Protein AF-M3GXM5-F1 (afdb_monomer_lite)

Radius of gyration: 16.65 Å; chains: 1; bounding box: 44×26×48 Å

pLDDT: mean 84.95, std 13.11, range [42.16, 96.62]

Secondary structure (DSSP, 8-state):
------HHHHHHHH--S-SS-HHHHHHHHHTT---HHHHHHHHTSTT--HHHHHHHHHHHHHHHHHHHHHHHHHSS--HHHHHSS---HHHHHHHHHHHHHS-HHHHHHHHHHHHHHHHHHHH-TTS-HHHHHHHHHHHHHHHHHHT---

Sequence (150 aa):
LNEPINENIVRSLVFSLSSVSFDDFFDKFIALKDIRADFFSCADDGNFNEILFINSLYRAFFRLFKLHAGIKITGKFDIKETLGYAPPPNVANELKRQCLAVNLKAYREIFTALNLAEFELKTNSALDKKTFLLSCVLGLQNLIGKNSKY

Foldseek 3Di:
DDDPDDPVNCCVVVPLFAPDGLVNLVLCLLVLHDNPVVLCRRVVPPSRDLLVSLVVVVVLLVLLLLQLVCCVVVVDRDSCVSVVHDDDPVVSVSSVVSSLQADNVLSVVLNVLSVVLSVCVVPPPPDPNSVSSVVSSVVSSVSSVVRGPD

Organism: NCBI:txid1073353

Structure (mmCIF, N/CA/C/O backbone):
data_AF-M3GXM5-F1
#
_entry.id   AF-M3GXM5-F1
#
loop_
_atom_site.group_PDB
_atom_site.id
_atom_site.type_symbol
_atom_site.label_atom_id
_atom_site.label_alt_id
_atom_site.label_comp_id
_atom_site.label_asym_id
_atom_site.label_entity_id
_atom_site.label_seq_id
_atom_site.pdbx_PDB_ins_code
_atom_site.Cartn_x
_atom_site.Cartn_y
_atom_site.Cartn_z
_atom_site.occupancy
_atom_site.B_iso_or_equiv
_atom_site.auth_seq_id
_atom_site.auth_comp_id
_atom_site.auth_asym_id
_atom_site.auth_atom_id
_atom_site.pdbx_PDB_model_num
ATOM 1 N N . LEU A 1 1 ? -21.824 -0.790 -29.549 1.00 42.16 1 LEU A N 1
ATOM 2 C CA . LEU A 1 1 ? -22.057 -0.350 -28.153 1.00 42.16 1 LEU A CA 1
ATOM 3 C C . LEU A 1 1 ? -23.384 -0.938 -27.671 1.00 42.16 1 LEU A C 1
ATOM 5 O O . LEU A 1 1 ? -24.376 -0.231 -27.695 1.00 42.16 1 LEU A O 1
ATOM 9 N N . ASN A 1 2 ? -23.439 -2.244 -27.376 1.00 53.00 2 ASN A N 1
ATOM 10 C CA . ASN A 1 2 ? -24.637 -2.919 -26.836 1.00 53.00 2 ASN A CA 1
ATOM 11 C C . ASN A 1 2 ? -24.306 -4.330 -26.303 1.00 53.00 2 ASN A C 1
ATOM 13 O O . ASN A 1 2 ? -25.120 -5.243 -26.398 1.00 53.00 2 ASN A O 1
ATOM 17 N N . GLU A 1 3 ? -23.097 -4.536 -25.772 1.00 60.53 3 GLU A N 1
ATOM 18 C CA . GLU A 1 3 ? -22.828 -5.764 -25.020 1.00 60.53 3 GLU A CA 1
ATOM 19 C C . GLU A 1 3 ? -23.244 -5.558 -23.559 1.00 60.53 3 GLU A C 1
ATOM 21 O O . GLU A 1 3 ? -22.904 -4.520 -22.979 1.00 60.53 3 GLU A O 1
ATOM 26 N N . PRO A 1 4 ? -24.000 -6.495 -22.957 1.00 66.12 4 PRO A N 1
ATOM 27 C CA . PRO A 1 4 ? -24.333 -6.424 -21.544 1.00 66.12 4 PRO A CA 1
ATOM 28 C C . PRO A 1 4 ? -23.039 -6.448 -20.731 1.00 66.12 4 PRO A C 1
ATOM 30 O O . PRO A 1 4 ? -22.198 -7.328 -20.912 1.00 66.12 4 PRO A O 1
ATOM 33 N N . ILE A 1 5 ? -22.881 -5.464 -19.843 1.00 60.66 5 ILE A N 1
ATOM 34 C CA . ILE A 1 5 ? -21.724 -5.365 -18.952 1.00 60.66 5 ILE A CA 1
ATOM 35 C C . ILE A 1 5 ? -21.666 -6.653 -18.127 1.00 60.66 5 ILE A C 1
ATOM 37 O O . ILE A 1 5 ? -22.526 -6.892 -17.281 1.00 60.66 5 ILE A O 1
ATOM 41 N N . ASN A 1 6 ? -20.666 -7.489 -18.398 1.00 71.06 6 ASN A N 1
ATOM 42 C CA . ASN A 1 6 ? -20.417 -8.717 -17.658 1.00 71.06 6 ASN A CA 1
ATOM 43 C C . ASN A 1 6 ? -19.170 -8.558 -16.778 1.00 71.06 6 ASN A C 1
ATOM 45 O O . ASN A 1 6 ? -18.354 -7.651 -16.967 1.00 71.06 6 ASN A O 1
ATOM 49 N N . GLU A 1 7 ? -19.020 -9.455 -15.808 1.00 61.44 7 GLU A N 1
ATOM 50 C CA . GLU A 1 7 ? -17.919 -9.415 -14.845 1.00 61.44 7 GLU A CA 1
ATOM 51 C C . GLU A 1 7 ? -16.539 -9.462 -15.525 1.00 61.44 7 GLU A C 1
ATOM 53 O O . GLU A 1 7 ? -15.601 -8.837 -15.044 1.00 61.44 7 GLU A O 1
ATOM 58 N N . ASN A 1 8 ? -16.424 -10.113 -16.687 1.00 58.94 8 ASN A N 1
ATOM 59 C CA . ASN A 1 8 ? -15.181 -10.204 -17.455 1.00 58.94 8 ASN A CA 1
ATOM 60 C C . ASN A 1 8 ? -14.819 -8.883 -18.151 1.00 58.94 8 ASN A C 1
ATOM 62 O O . ASN A 1 8 ? -13.648 -8.521 -18.166 1.00 58.94 8 ASN A O 1
ATOM 66 N N . ILE A 1 9 ? -15.803 -8.138 -18.668 1.00 64.62 9 ILE A N 1
ATOM 67 C CA . ILE A 1 9 ? -15.614 -6.803 -19.262 1.00 64.62 9 ILE A CA 1
ATOM 68 C C . ILE A 1 9 ? -15.210 -5.802 -18.175 1.00 64.62 9 ILE A C 1
ATOM 70 O O . ILE A 1 9 ? -14.295 -5.004 -18.365 1.00 64.62 9 ILE A O 1
ATOM 74 N N . VAL A 1 10 ? -15.853 -5.864 -17.003 1.00 60.09 10 VAL A N 1
ATOM 75 C CA . VAL A 1 10 ? -15.454 -5.044 -15.847 1.00 60.09 10 VAL A CA 1
ATOM 76 C C . VAL A 1 10 ? -14.038 -5.411 -15.414 1.00 60.09 10 VAL A C 1
ATOM 78 O O . VAL A 1 10 ? -13.212 -4.522 -15.233 1.00 60.09 10 VAL A O 1
ATOM 81 N N . ARG A 1 11 ? -13.719 -6.706 -15.310 1.00 53.34 11 ARG A N 1
ATOM 82 C CA . ARG A 1 11 ? -12.368 -7.164 -14.972 1.00 53.34 11 ARG A CA 1
ATOM 83 C C . ARG A 1 11 ? -11.342 -6.664 -15.987 1.00 53.34 11 ARG A C 1
ATOM 85 O O . ARG A 1 11 ? -10.364 -6.069 -15.567 1.00 53.34 11 ARG A O 1
ATOM 92 N N . SER A 1 12 ? -11.575 -6.789 -17.293 1.00 56.72 12 SER A N 1
ATOM 93 C CA . SER A 1 12 ? -10.600 -6.360 -18.308 1.00 56.72 12 SER A CA 1
ATOM 94 C C . SER A 1 12 ? -10.404 -4.842 -18.386 1.00 56.72 12 SER A C 1
ATOM 96 O O . SER A 1 12 ? -9.330 -4.392 -18.765 1.00 56.72 12 SER A O 1
ATOM 98 N N . LEU A 1 13 ? -11.433 -4.047 -18.070 1.00 55.97 13 LEU A N 1
ATOM 99 C CA . LEU A 1 13 ? -11.378 -2.579 -18.146 1.00 55.97 13 LEU A CA 1
ATOM 100 C C . LEU A 1 13 ? -10.932 -1.915 -16.834 1.00 55.97 13 LEU A C 1
ATOM 102 O O . LEU A 1 13 ? -10.476 -0.774 -16.858 1.00 55.97 13 LEU A O 1
ATOM 106 N N . VAL A 1 14 ? -11.083 -2.600 -15.695 1.00 50.41 14 VAL A N 1
ATOM 107 C CA . VAL A 1 14 ? -10.774 -2.066 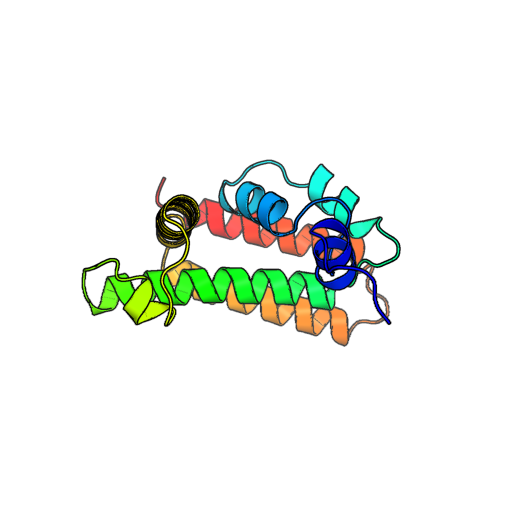-14.355 1.00 50.41 14 VAL A CA 1
ATOM 108 C C . VAL A 1 14 ? -9.484 -2.662 -13.775 1.00 50.41 14 VAL A C 1
ATOM 110 O O . VAL A 1 14 ? -8.844 -2.013 -12.946 1.00 50.41 14 VAL A O 1
ATOM 113 N N . PHE A 1 15 ? -9.041 -3.848 -14.213 1.00 50.91 15 PHE A N 1
ATOM 114 C CA . PHE A 1 15 ? -7.753 -4.405 -13.783 1.00 50.91 15 PHE A CA 1
ATOM 115 C C . PHE A 1 15 ? -6.593 -3.688 -14.476 1.00 50.91 15 PHE A C 1
ATOM 117 O O . PHE A 1 15 ? -6.219 -4.013 -15.597 1.00 50.91 15 PHE A O 1
ATOM 124 N N . SER A 1 16 ? -5.975 -2.735 -13.775 1.00 52.97 16 SER A N 1
ATOM 125 C CA . SER A 1 16 ? -4.742 -2.088 -14.241 1.00 52.97 16 SER A CA 1
ATOM 126 C C . SER A 1 16 ? -3.463 -2.847 -13.854 1.00 52.97 16 SER A C 1
ATOM 128 O O . SER A 1 16 ? -2.373 -2.317 -14.053 1.00 52.97 16 SER A O 1
ATOM 130 N N . LEU A 1 17 ? -3.569 -4.030 -13.233 1.00 51.12 17 LEU A N 1
ATOM 131 C CA . LEU A 1 17 ? -2.436 -4.800 -12.708 1.00 51.12 17 LEU A CA 1
ATOM 132 C C . LEU A 1 17 ? -2.692 -6.311 -12.863 1.00 51.12 17 LEU A C 1
ATOM 134 O O . LEU A 1 17 ? -3.040 -6.979 -11.902 1.00 51.12 17 LEU A O 1
ATOM 138 N N . SER A 1 18 ? -2.481 -6.832 -14.073 1.00 53.06 18 SER A N 1
ATOM 139 C CA . SER A 1 18 ? -2.246 -8.252 -14.404 1.00 53.06 18 SER A CA 1
ATOM 140 C C . SER A 1 18 ? -3.290 -9.327 -14.039 1.00 53.06 18 SER A C 1
ATOM 142 O O . SER A 1 18 ? -4.341 -9.065 -13.460 1.00 53.06 18 SER A O 1
ATOM 144 N N . SER A 1 19 ? -2.982 -10.573 -14.429 1.00 48.31 19 SER A N 1
ATOM 145 C CA . SER A 1 19 ? -3.773 -11.794 -14.181 1.00 48.31 19 SER A CA 1
ATOM 146 C C . SER A 1 19 ? -3.932 -12.177 -12.699 1.00 48.31 19 SER A C 1
ATOM 148 O O . SER A 1 19 ? -4.866 -12.905 -12.357 1.00 48.31 19 SER A O 1
ATOM 150 N N . VAL A 1 20 ? -3.063 -11.670 -11.819 1.00 57.34 20 VAL A N 1
ATOM 151 C CA . VAL A 1 20 ? -3.186 -11.778 -10.358 1.00 57.34 20 VAL A CA 1
ATOM 152 C C . VAL A 1 20 ? -3.828 -10.499 -9.840 1.00 57.34 20 VAL A C 1
ATOM 154 O O . VAL A 1 20 ? -3.360 -9.405 -10.151 1.00 57.34 20 VAL A O 1
ATOM 157 N N . SER A 1 21 ? -4.892 -10.609 -9.039 1.00 74.81 21 SER A N 1
ATOM 158 C CA . SER A 1 21 ? -5.520 -9.409 -8.492 1.00 74.81 21 SER A CA 1
ATOM 159 C C . SER A 1 21 ? -4.572 -8.704 -7.524 1.00 74.81 21 SER A C 1
ATOM 161 O O . SER A 1 21 ? -3.951 -9.326 -6.661 1.00 74.81 21 SER A O 1
ATOM 163 N N . PHE A 1 22 ? -4.448 -7.383 -7.669 1.00 83.00 22 PHE A N 1
ATOM 164 C CA . PHE A 1 22 ? -3.667 -6.567 -6.739 1.00 83.00 22 PHE A CA 1
ATOM 165 C C . PHE A 1 22 ? -4.111 -6.789 -5.284 1.00 83.00 22 PHE A C 1
ATOM 167 O O . PHE A 1 22 ? -3.275 -6.761 -4.384 1.00 83.00 22 PHE A O 1
ATOM 174 N N . ASP A 1 23 ? -5.402 -7.046 -5.061 1.00 84.19 23 ASP A N 1
ATOM 175 C CA . ASP A 1 23 ? -5.943 -7.365 -3.742 1.00 84.19 23 ASP A CA 1
ATOM 176 C C . ASP A 1 23 ? -5.352 -8.679 -3.191 1.00 84.19 23 ASP A C 1
ATOM 178 O O . ASP A 1 23 ? -4.860 -8.683 -2.065 1.00 84.19 23 ASP A O 1
ATOM 182 N N . ASP A 1 24 ? -5.269 -9.754 -3.987 1.00 86.75 24 ASP A N 1
ATOM 183 C CA . ASP A 1 24 ? -4.640 -11.018 -3.558 1.00 86.75 24 ASP A CA 1
ATOM 184 C C . ASP A 1 24 ? -3.148 -10.842 -3.244 1.00 86.75 24 ASP A C 1
ATOM 186 O O . ASP A 1 24 ? -2.628 -11.383 -2.260 1.00 86.75 24 ASP A O 1
ATOM 190 N N . PHE A 1 25 ? -2.447 -10.069 -4.080 1.00 91.00 25 PHE A N 1
ATOM 191 C CA . PHE A 1 25 ? -1.055 -9.704 -3.834 1.00 91.00 25 PHE A CA 1
ATOM 192 C C . PHE A 1 25 ? -0.922 -8.946 -2.507 1.00 91.00 25 PHE A C 1
ATOM 194 O O . PHE A 1 25 ? -0.073 -9.281 -1.677 1.00 91.00 25 PHE A O 1
ATOM 201 N N . PHE A 1 26 ? -1.768 -7.936 -2.290 1.00 91.81 26 PHE A N 1
ATOM 202 C CA . PHE A 1 26 ? -1.723 -7.087 -1.107 1.00 91.81 26 PHE A CA 1
ATOM 203 C C . PHE A 1 26 ? -2.051 -7.867 0.171 1.00 91.81 26 PHE A C 1
ATOM 205 O O . PHE A 1 26 ? -1.376 -7.687 1.186 1.00 91.81 26 PHE A O 1
ATOM 212 N N . ASP A 1 27 ? -3.014 -8.786 0.111 1.00 91.19 27 ASP A N 1
ATOM 213 C CA . ASP A 1 27 ? -3.390 -9.663 1.219 1.00 91.19 27 ASP A CA 1
ATOM 214 C C . ASP A 1 27 ? -2.231 -10.581 1.634 1.00 91.19 27 ASP A C 1
ATOM 216 O O . ASP A 1 27 ? -1.950 -10.743 2.826 1.00 91.19 27 ASP A O 1
ATOM 220 N N . LYS A 1 28 ? -1.498 -11.153 0.670 1.00 93.06 28 LYS A N 1
ATOM 221 C CA . LYS A 1 28 ? -0.277 -11.928 0.955 1.00 93.06 28 LYS A CA 1
ATOM 222 C C . LYS A 1 28 ? 0.833 -11.044 1.513 1.00 93.06 28 LYS A C 1
ATOM 224 O O . LYS A 1 28 ? 1.490 -11.419 2.486 1.00 93.06 28 LYS A O 1
ATOM 229 N N . PHE A 1 29 ? 1.015 -9.872 0.915 1.00 93.94 29 PHE A N 1
ATOM 230 C CA . PHE A 1 29 ? 2.034 -8.907 1.293 1.00 93.94 29 PHE A CA 1
ATOM 231 C C . PHE A 1 29 ? 1.883 -8.473 2.754 1.00 93.94 29 PHE A C 1
ATOM 233 O O . PHE A 1 29 ? 2.835 -8.600 3.528 1.00 93.94 29 PHE A O 1
ATOM 240 N N . ILE A 1 30 ? 0.685 -8.043 3.160 1.00 92.00 30 IL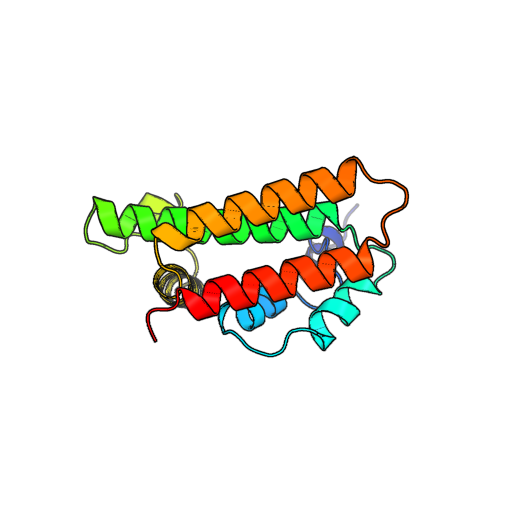E A N 1
ATOM 241 C CA . ILE A 1 30 ? 0.418 -7.591 4.530 1.00 92.00 30 ILE A CA 1
ATOM 242 C C . ILE A 1 30 ? 0.415 -8.740 5.542 1.00 92.00 30 ILE A C 1
ATOM 244 O O . ILE A 1 30 ? 0.770 -8.538 6.701 1.00 92.00 30 ILE A O 1
ATOM 248 N N . ALA A 1 31 ? 0.077 -9.956 5.104 1.00 91.75 31 ALA A N 1
ATOM 249 C CA . ALA A 1 31 ? 0.179 -11.169 5.910 1.00 91.75 31 ALA A CA 1
ATOM 250 C C . ALA A 1 31 ? 1.617 -11.712 6.031 1.00 91.75 31 ALA A C 1
ATOM 252 O O . ALA A 1 31 ? 1.796 -12.813 6.551 1.00 91.75 31 ALA A O 1
ATOM 253 N N . LEU A 1 32 ? 2.627 -10.974 5.547 1.00 92.88 32 LEU A N 1
ATOM 254 C CA . LEU A 1 32 ? 4.046 -11.355 5.574 1.00 92.88 32 LEU A CA 1
ATOM 255 C C . LEU A 1 32 ? 4.332 -12.704 4.886 1.00 92.88 32 LEU A C 1
ATOM 257 O O . LEU A 1 32 ? 5.284 -13.402 5.235 1.00 92.88 32 LEU A O 1
ATOM 261 N N . LYS A 1 33 ? 3.501 -13.090 3.911 1.00 94.31 33 LYS A N 1
ATOM 262 C CA . LYS A 1 33 ? 3.713 -14.289 3.092 1.00 94.31 33 LYS A CA 1
ATOM 263 C C . LYS A 1 33 ? 4.714 -13.999 1.977 1.00 94.31 33 LYS A C 1
ATOM 265 O O . LYS A 1 33 ? 4.964 -12.844 1.637 1.00 94.31 33 LYS A O 1
ATOM 270 N N . ASP A 1 34 ? 5.258 -15.055 1.379 1.00 93.44 34 ASP A N 1
ATOM 271 C CA . ASP A 1 34 ? 6.077 -14.908 0.179 1.00 93.44 34 ASP A CA 1
ATOM 272 C C . ASP A 1 34 ? 5.232 -14.354 -0.975 1.00 93.44 34 ASP A C 1
ATOM 274 O O . ASP A 1 34 ? 4.186 -14.907 -1.313 1.00 93.44 34 ASP A O 1
ATOM 278 N N . ILE A 1 35 ? 5.707 -13.255 -1.552 1.00 93.81 35 ILE A N 1
ATOM 279 C CA . ILE A 1 35 ? 5.062 -12.502 -2.631 1.00 93.81 35 ILE A CA 1
ATOM 280 C C . ILE A 1 35 ? 5.915 -12.445 -3.898 1.00 93.81 35 ILE A C 1
ATOM 282 O O . ILE A 1 35 ? 5.530 -11.787 -4.858 1.00 93.81 35 ILE A O 1
ATOM 286 N N . ARG A 1 36 ? 7.094 -13.082 -3.923 1.00 92.88 36 ARG A N 1
ATOM 287 C CA . ARG A 1 36 ? 8.036 -12.955 -5.050 1.00 92.88 36 ARG A CA 1
ATOM 288 C C . ARG A 1 36 ? 7.424 -13.466 -6.350 1.00 92.88 36 ARG A C 1
ATOM 290 O O . ARG A 1 36 ? 7.500 -12.785 -7.366 1.00 92.88 36 ARG A O 1
ATOM 297 N N . ALA A 1 37 ? 6.783 -14.633 -6.301 1.00 90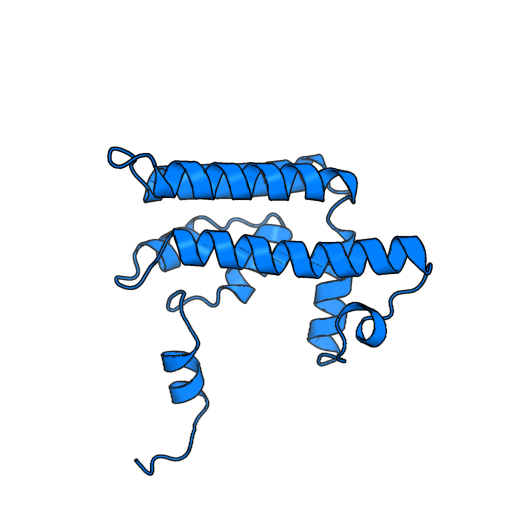.69 37 ALA A N 1
ATOM 298 C CA . ALA A 1 37 ? 6.118 -15.219 -7.462 1.00 90.69 37 ALA A CA 1
ATOM 299 C C . ALA A 1 37 ? 4.951 -14.348 -7.956 1.00 90.69 37 ALA A C 1
ATOM 301 O O . ALA A 1 37 ? 4.822 -14.124 -9.158 1.00 90.69 37 ALA A O 1
ATOM 302 N N . ASP A 1 38 ? 4.141 -13.815 -7.037 1.00 89.44 38 ASP A N 1
ATOM 303 C CA . ASP A 1 38 ? 3.033 -12.918 -7.376 1.00 89.44 38 ASP A CA 1
ATOM 304 C C . ASP A 1 38 ? 3.551 -11.598 -7.967 1.00 89.44 38 ASP A C 1
ATOM 306 O O . ASP A 1 38 ? 3.035 -11.129 -8.975 1.00 89.44 38 ASP A O 1
ATOM 310 N N . PHE A 1 39 ? 4.624 -11.036 -7.400 1.00 91.19 39 PHE A N 1
ATOM 311 C CA . PHE A 1 39 ? 5.272 -9.838 -7.925 1.00 91.19 39 PHE A CA 1
ATOM 312 C C . PHE A 1 39 ? 5.756 -10.038 -9.360 1.00 91.19 39 PHE A C 1
ATOM 314 O O . PHE A 1 39 ? 5.444 -9.211 -10.208 1.00 91.19 39 PHE A O 1
ATOM 321 N N . PHE A 1 40 ? 6.494 -11.117 -9.646 1.00 89.75 40 PHE A N 1
ATOM 322 C CA . PHE A 1 40 ? 6.969 -11.383 -11.008 1.00 89.75 40 PHE A CA 1
ATOM 323 C C . PHE A 1 40 ? 5.812 -11.662 -11.967 1.00 89.75 40 PHE A C 1
ATOM 325 O O . PHE A 1 40 ? 5.818 -11.143 -13.075 1.00 89.75 40 PHE A O 1
ATOM 332 N N . SER A 1 41 ? 4.766 -12.361 -11.516 1.00 86.12 41 SER A N 1
ATOM 333 C CA . SER A 1 41 ? 3.551 -12.564 -12.318 1.00 86.12 41 SER A CA 1
ATOM 334 C C . SER A 1 41 ? 2.899 -11.236 -12.723 1.00 86.12 41 SER A C 1
ATOM 336 O O . SER A 1 41 ? 2.431 -11.104 -13.851 1.00 86.12 41 SER A O 1
ATOM 338 N N . CYS A 1 42 ? 2.908 -10.238 -11.833 1.00 83.25 42 CYS A N 1
ATOM 339 C CA . CYS A 1 42 ? 2.445 -8.888 -12.145 1.00 83.25 42 CYS A CA 1
ATOM 340 C C . CYS A 1 42 ? 3.433 -8.115 -13.027 1.00 83.25 42 CYS A C 1
ATOM 342 O O . CYS A 1 42 ? 3.021 -7.465 -13.980 1.00 83.25 42 CYS A O 1
ATOM 344 N N . ALA A 1 43 ? 4.725 -8.155 -12.694 1.00 85.94 43 ALA A N 1
ATOM 345 C CA . ALA A 1 43 ? 5.771 -7.335 -13.305 1.00 85.94 43 ALA A CA 1
ATOM 346 C C . ALA A 1 43 ? 6.224 -7.820 -14.691 1.00 85.94 4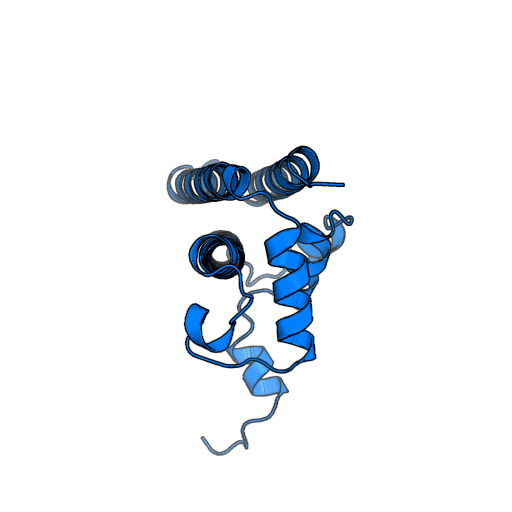3 ALA A C 1
ATOM 348 O O . ALA A 1 43 ? 6.864 -7.065 -15.425 1.00 85.94 43 ALA A O 1
ATOM 349 N N . ASP A 1 44 ? 5.938 -9.077 -15.029 1.00 85.62 44 ASP A N 1
ATOM 350 C CA . ASP A 1 44 ? 6.193 -9.663 -16.347 1.00 85.62 44 ASP A CA 1
ATOM 351 C C . ASP A 1 44 ? 4.986 -9.524 -17.291 1.00 85.62 44 ASP A C 1
ATOM 353 O O . ASP A 1 44 ? 5.093 -9.843 -18.476 1.00 85.62 44 ASP A O 1
ATOM 357 N N . ASP A 1 45 ? 3.853 -9.002 -16.805 1.00 81.25 45 ASP A N 1
ATOM 358 C CA . ASP A 1 45 ? 2.732 -8.614 -17.659 1.00 81.25 45 ASP A CA 1
ATOM 359 C C . ASP A 1 45 ? 3.128 -7.406 -18.524 1.00 81.25 45 ASP A C 1
ATOM 361 O O . ASP A 1 45 ? 3.639 -6.400 -18.027 1.00 81.25 45 ASP A O 1
ATOM 365 N N . GLY A 1 46 ? 2.868 -7.479 -19.832 1.00 70.19 46 GLY A N 1
ATOM 366 C CA . GLY A 1 46 ? 3.199 -6.413 -20.783 1.00 70.19 46 GLY A CA 1
ATOM 367 C C . GLY A 1 46 ? 2.507 -5.073 -20.500 1.00 70.19 46 GLY A C 1
ATOM 368 O O . GLY A 1 46 ? 2.948 -4.049 -21.016 1.00 70.19 46 GLY A O 1
ATOM 369 N N . ASN A 1 47 ? 1.457 -5.063 -19.673 1.00 75.12 47 ASN A N 1
ATOM 370 C CA . ASN A 1 47 ? 0.749 -3.853 -19.249 1.00 75.12 47 ASN A CA 1
ATOM 371 C C . ASN A 1 47 ? 1.148 -3.361 -17.849 1.00 75.12 47 ASN A C 1
ATOM 373 O O . ASN A 1 47 ? 0.501 -2.459 -17.308 1.00 75.12 47 ASN A O 1
ATOM 377 N N . PHE A 1 48 ? 2.175 -3.948 -17.231 1.00 82.50 48 PHE A N 1
ATOM 378 C CA . PHE A 1 48 ? 2.612 -3.526 -15.910 1.00 82.50 48 PHE A CA 1
ATOM 379 C C . PHE A 1 48 ? 3.117 -2.083 -15.923 1.00 82.50 48 PHE A C 1
ATOM 381 O O . PHE A 1 48 ? 3.939 -1.688 -16.747 1.00 82.50 48 PHE A O 1
ATOM 388 N N . ASN A 1 49 ? 2.632 -1.292 -14.969 1.00 87.25 49 ASN A N 1
ATOM 389 C CA . ASN A 1 49 ? 3.066 0.080 -14.769 1.00 87.25 49 ASN A CA 1
ATOM 390 C C . ASN A 1 49 ? 3.516 0.249 -13.319 1.00 87.25 49 ASN A C 1
ATOM 392 O O . ASN A 1 49 ? 2.711 0.178 -12.386 1.00 87.25 49 ASN A O 1
ATOM 396 N N . GLU A 1 50 ? 4.807 0.504 -13.132 1.00 89.44 50 GLU A N 1
ATOM 397 C CA . GLU A 1 50 ? 5.451 0.567 -11.820 1.00 89.44 50 GLU A CA 1
ATOM 398 C C . GLU A 1 50 ? 4.886 1.706 -10.965 1.00 89.44 50 GLU A C 1
ATOM 400 O O . GLU A 1 50 ? 4.692 1.560 -9.757 1.00 89.44 50 GLU A O 1
ATOM 405 N N . ILE A 1 51 ? 4.566 2.837 -11.601 1.00 90.31 51 ILE A N 1
ATOM 406 C CA . ILE A 1 51 ? 3.977 3.998 -10.932 1.00 90.31 51 ILE A CA 1
ATOM 407 C C . ILE A 1 51 ? 2.549 3.687 -10.481 1.00 90.31 51 ILE A C 1
ATOM 409 O O . ILE A 1 51 ? 2.173 4.040 -9.363 1.00 90.31 51 ILE A O 1
ATOM 413 N N . LEU A 1 52 ? 1.744 3.012 -11.307 1.00 88.81 52 LEU A N 1
ATOM 414 C CA . LEU A 1 52 ? 0.402 2.577 -10.908 1.00 88.81 52 LEU A CA 1
ATOM 415 C C . LEU A 1 52 ? 0.458 1.542 -9.785 1.00 88.81 52 LEU A C 1
ATOM 417 O O . LEU A 1 52 ? -0.367 1.598 -8.872 1.00 88.81 52 LEU A O 1
ATOM 421 N N . PHE A 1 53 ? 1.441 0.645 -9.801 1.00 91.00 53 PHE A N 1
ATOM 422 C CA . PHE A 1 53 ? 1.644 -0.335 -8.740 1.00 91.00 53 PHE A CA 1
ATOM 423 C C . PHE A 1 53 ? 1.983 0.329 -7.394 1.00 91.00 53 PHE A C 1
ATOM 425 O O . PHE A 1 53 ? 1.298 0.083 -6.398 1.00 91.00 53 PHE A O 1
ATOM 432 N N . ILE A 1 54 ? 2.961 1.245 -7.364 1.00 93.25 54 ILE A N 1
ATOM 433 C CA . ILE A 1 54 ? 3.295 2.019 -6.153 1.00 93.25 54 ILE A CA 1
ATOM 434 C C . ILE A 1 54 ? 2.098 2.844 -5.672 1.00 93.25 54 ILE A C 1
ATOM 436 O O . ILE A 1 54 ? 1.788 2.850 -4.479 1.00 93.25 54 ILE A O 1
ATOM 440 N N . ASN A 1 55 ? 1.369 3.486 -6.585 1.00 91.19 55 ASN A N 1
ATOM 441 C CA . ASN A 1 55 ? 0.167 4.240 -6.234 1.00 91.19 55 ASN A CA 1
ATOM 442 C C . ASN A 1 55 ? -0.949 3.350 -5.672 1.00 91.19 55 ASN A C 1
ATOM 444 O O . ASN A 1 55 ? -1.684 3.773 -4.777 1.00 91.19 55 ASN A O 1
ATOM 448 N N . SER A 1 56 ? -1.078 2.118 -6.161 1.00 91.88 56 SER A N 1
ATOM 449 C CA . SER A 1 56 ? -2.046 1.147 -5.643 1.00 91.88 56 SER A CA 1
ATOM 450 C C . SER A 1 56 ? -1.689 0.730 -4.216 1.00 91.88 56 SER A C 1
ATOM 452 O O . SER A 1 56 ? -2.554 0.770 -3.338 1.00 91.88 56 SER A O 1
ATOM 454 N N . LEU A 1 57 ? -0.404 0.463 -3.941 1.00 94.00 57 LEU A N 1
ATOM 455 C CA . LEU A 1 57 ? 0.102 0.238 -2.580 1.00 94.00 57 LEU A CA 1
ATOM 456 C C . LEU A 1 57 ? -0.171 1.437 -1.671 1.00 94.00 57 LEU A C 1
ATOM 458 O O . LEU A 1 57 ? -0.711 1.273 -0.577 1.00 94.00 57 LEU A O 1
ATOM 462 N N . TYR A 1 58 ? 0.136 2.648 -2.136 1.00 95.06 58 TYR A N 1
ATOM 463 C CA . TYR A 1 58 ? -0.115 3.872 -1.382 1.00 95.06 58 TYR A CA 1
ATOM 464 C C . TYR A 1 58 ? -1.591 4.013 -1.004 1.00 95.06 58 TYR A C 1
ATOM 466 O O . TYR A 1 58 ? -1.917 4.229 0.164 1.00 95.06 58 TYR A O 1
ATOM 474 N N . ARG A 1 59 ? -2.504 3.841 -1.967 1.00 93.25 59 ARG A N 1
ATOM 475 C CA . ARG A 1 59 ? -3.955 3.919 -1.734 1.00 93.25 59 ARG A CA 1
ATOM 476 C C . ARG A 1 59 ? -4.434 2.851 -0.753 1.00 93.25 59 ARG A C 1
ATOM 478 O O . ARG A 1 59 ? -5.247 3.162 0.121 1.00 93.25 59 ARG A O 1
ATOM 485 N N . ALA A 1 60 ? -3.927 1.624 -0.868 1.00 93.62 60 ALA A N 1
ATOM 486 C CA . ALA A 1 60 ? -4.259 0.534 0.044 1.00 93.62 60 ALA A CA 1
ATOM 487 C C . ALA A 1 60 ? -3.828 0.865 1.481 1.00 93.62 60 ALA A C 1
ATOM 489 O O . ALA A 1 60 ? -4.654 0.843 2.397 1.00 93.62 60 ALA A O 1
ATOM 490 N N . PHE A 1 61 ? -2.581 1.297 1.678 1.00 95.00 61 PHE A N 1
ATOM 491 C CA . PHE A 1 61 ? -2.095 1.724 2.989 1.00 95.00 61 PHE A CA 1
ATOM 492 C C . PHE A 1 61 ? -2.810 2.956 3.528 1.00 95.00 61 PHE A C 1
ATOM 494 O O . PHE A 1 61 ? -3.090 3.020 4.721 1.00 95.00 61 PHE A O 1
ATOM 501 N N . PHE A 1 62 ? -3.161 3.916 2.675 1.00 94.44 62 PHE A N 1
ATOM 502 C CA . PHE A 1 62 ? -3.924 5.089 3.083 1.00 94.44 62 PHE A CA 1
ATOM 503 C C . PHE A 1 62 ? -5.322 4.713 3.582 1.00 94.44 62 PHE A C 1
ATOM 505 O O . PHE A 1 62 ? -5.785 5.235 4.597 1.00 94.44 62 PHE A O 1
ATOM 512 N N . ARG A 1 63 ? -5.983 3.749 2.928 1.00 92.69 63 ARG A N 1
ATOM 513 C CA . ARG A 1 63 ? -7.256 3.186 3.396 1.00 92.69 63 ARG A CA 1
ATOM 514 C C . ARG A 1 63 ? -7.109 2.550 4.781 1.00 92.69 63 ARG A C 1
ATOM 516 O O . ARG A 1 63 ? -7.917 2.850 5.659 1.00 92.69 63 ARG A O 1
ATOM 523 N N . LEU A 1 64 ? -6.075 1.734 4.992 1.00 93.75 64 LEU A N 1
ATOM 524 C CA . LEU A 1 64 ? -5.810 1.112 6.294 1.00 93.75 64 LEU A CA 1
ATOM 525 C C . LEU A 1 64 ? -5.453 2.144 7.373 1.00 93.75 64 LEU A C 1
ATOM 527 O O . LEU A 1 64 ? -5.964 2.065 8.489 1.00 93.75 64 LEU A O 1
ATOM 531 N N . PHE A 1 65 ? -4.654 3.154 7.030 1.00 94.44 65 PHE A N 1
ATOM 532 C CA . PHE A 1 65 ? -4.295 4.251 7.922 1.00 94.44 65 PHE A CA 1
ATOM 533 C C . PHE A 1 65 ? -5.527 5.018 8.399 1.00 94.44 65 PHE A C 1
ATOM 535 O O . PHE A 1 65 ? -5.674 5.223 9.602 1.00 94.44 65 PHE A O 1
ATOM 542 N N . LYS A 1 66 ? -6.437 5.396 7.488 1.00 92.19 66 LYS A N 1
ATOM 543 C CA . LYS A 1 66 ? -7.686 6.084 7.853 1.00 92.19 66 LYS A CA 1
ATOM 544 C C . LYS A 1 66 ? -8.488 5.278 8.869 1.00 92.19 66 LYS A C 1
ATOM 546 O O . LYS A 1 66 ? -8.899 5.829 9.884 1.00 92.19 66 LYS A O 1
ATOM 551 N N . LEU A 1 67 ? -8.649 3.974 8.631 1.00 92.44 67 LEU A N 1
ATOM 552 C CA . LEU A 1 67 ? -9.326 3.067 9.562 1.00 92.44 67 LEU A CA 1
ATOM 553 C C . LEU A 1 67 ? -8.623 3.016 10.917 1.00 92.44 67 LEU A C 1
ATOM 555 O O . LEU A 1 67 ? -9.261 3.189 11.951 1.00 92.44 67 LEU A O 1
ATOM 559 N N . HIS A 1 68 ? -7.306 2.821 10.926 1.00 92.19 68 HIS A N 1
ATOM 560 C CA . HIS A 1 68 ? -6.542 2.730 12.163 1.00 92.19 68 HIS A CA 1
ATOM 561 C C . HIS A 1 68 ? -6.578 4.048 12.961 1.00 92.19 68 HIS A C 1
ATOM 563 O O . HIS A 1 68 ? -6.730 4.031 14.183 1.00 92.19 68 HIS A O 1
ATOM 569 N N . ALA A 1 69 ? -6.496 5.197 12.286 1.00 91.00 69 ALA A N 1
ATOM 570 C CA . ALA A 1 69 ? -6.634 6.518 12.894 1.00 91.00 69 ALA A CA 1
ATOM 571 C C . ALA A 1 69 ? -8.052 6.752 13.442 1.00 91.00 69 ALA A C 1
ATOM 573 O O . ALA A 1 69 ? -8.192 7.189 14.583 1.00 91.00 69 ALA A O 1
ATOM 574 N N . GLY A 1 70 ? -9.092 6.386 12.686 1.00 89.88 70 GLY A N 1
ATOM 575 C CA . GLY A 1 70 ? -10.490 6.465 13.120 1.00 89.88 70 GLY A CA 1
ATOM 576 C C . GLY A 1 70 ? -10.749 5.672 14.403 1.00 89.88 70 GLY A C 1
ATOM 577 O O . GLY A 1 70 ? -11.324 6.208 15.351 1.00 89.88 70 GLY A O 1
ATOM 578 N N . ILE A 1 71 ? -10.218 4.445 14.495 1.00 90.00 71 ILE A N 1
ATOM 579 C CA . ILE A 1 71 ? -10.275 3.628 15.721 1.00 90.00 71 ILE A CA 1
ATOM 580 C C . ILE A 1 71 ? -9.570 4.331 16.885 1.00 90.00 71 ILE A C 1
ATOM 582 O O . ILE A 1 71 ? -10.057 4.299 18.012 1.00 90.00 71 ILE A O 1
ATOM 586 N N . LYS A 1 72 ? -8.411 4.957 16.644 1.00 87.88 72 LYS A N 1
ATOM 587 C CA . LYS A 1 72 ? -7.645 5.648 17.693 1.00 87.88 72 LYS A CA 1
ATOM 588 C C . LYS A 1 72 ? -8.328 6.909 18.214 1.00 87.88 72 LYS A C 1
ATOM 590 O O . LYS A 1 72 ? -8.155 7.213 19.389 1.00 87.88 72 LYS A O 1
ATOM 595 N N . ILE A 1 73 ? -9.079 7.611 17.369 1.00 88.62 73 ILE A N 1
ATOM 596 C CA . ILE A 1 73 ? -9.797 8.838 17.734 1.00 88.62 73 ILE A CA 1
ATOM 597 C C . ILE A 1 73 ? -11.111 8.510 18.453 1.00 88.62 73 ILE A C 1
ATOM 599 O O . ILE A 1 73 ? -11.400 9.085 19.496 1.00 88.62 73 ILE A O 1
ATOM 603 N N . THR A 1 74 ? -11.904 7.583 17.910 1.00 88.25 74 THR A N 1
ATOM 604 C CA . THR A 1 74 ? -13.271 7.300 18.393 1.00 88.25 74 THR A CA 1
ATOM 605 C C . THR A 1 74 ? -13.343 6.151 19.403 1.00 88.25 74 THR A C 1
ATOM 607 O O . THR A 1 74 ? -14.345 5.989 20.099 1.00 88.25 74 THR A O 1
ATOM 610 N N . GLY A 1 75 ? -12.308 5.307 19.464 1.00 83.50 75 GLY A N 1
ATOM 611 C CA . GLY A 1 75 ? -12.296 4.070 20.248 1.00 83.50 75 GLY A CA 1
ATOM 612 C C . GLY A 1 75 ? -13.141 2.93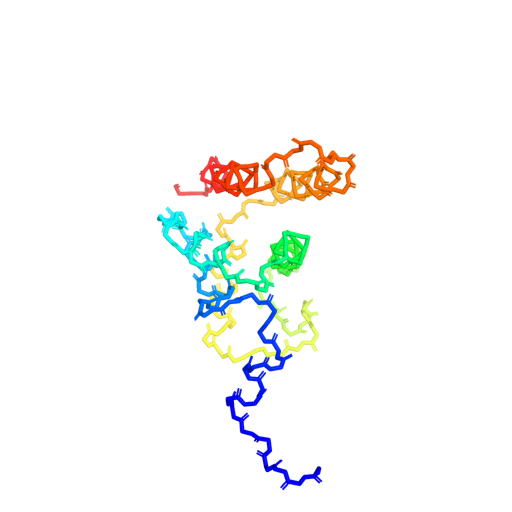6 19.654 1.00 83.50 75 GLY A C 1
ATOM 613 O O . GLY A 1 75 ? -13.214 1.862 20.252 1.00 83.50 75 GLY A O 1
ATOM 614 N N . LYS A 1 76 ? -13.780 3.137 18.494 1.00 87.25 76 LYS A N 1
ATOM 615 C CA . LYS A 1 76 ? -14.670 2.161 17.852 1.00 87.25 76 LYS A CA 1
ATOM 616 C C . LYS A 1 76 ? -14.256 1.916 16.405 1.00 87.25 76 LYS A C 1
ATOM 618 O O . LYS A 1 76 ? -13.695 2.777 15.738 1.00 87.25 76 LYS A O 1
ATOM 623 N N . PHE A 1 77 ? -14.538 0.713 15.913 1.00 86.31 77 PHE A N 1
ATOM 624 C CA . PHE A 1 77 ? -14.393 0.414 14.492 1.00 86.31 77 PHE A CA 1
ATOM 625 C C . PHE A 1 77 ? -15.696 0.760 13.771 1.00 86.31 77 PHE A C 1
ATOM 627 O O . PHE A 1 77 ? -16.577 -0.091 13.664 1.00 86.31 77 PHE A O 1
ATOM 634 N N . ASP A 1 78 ? -15.811 2.000 13.297 1.00 85.81 78 ASP A N 1
ATOM 635 C CA . ASP A 1 78 ? -16.896 2.421 12.409 1.00 85.81 78 ASP A CA 1
ATOM 636 C C . ASP A 1 78 ? -16.357 2.655 10.993 1.00 85.81 78 ASP A C 1
ATOM 638 O O . ASP A 1 78 ? -15.825 3.713 10.639 1.00 85.81 78 ASP A O 1
ATOM 642 N N . ILE A 1 79 ? -16.462 1.611 10.170 1.00 86.31 79 ILE A N 1
ATOM 643 C CA . ILE A 1 79 ? -16.006 1.650 8.781 1.00 86.31 79 ILE A CA 1
ATOM 644 C C . ILE A 1 79 ? -16.850 2.593 7.921 1.00 86.31 79 ILE A C 1
ATOM 646 O O . ILE A 1 79 ? -16.313 3.212 7.003 1.00 86.31 79 ILE A O 1
ATOM 650 N N . LYS A 1 80 ? -18.144 2.733 8.230 1.00 86.44 80 LYS A N 1
ATOM 651 C CA . LYS A 1 80 ? -19.068 3.565 7.460 1.00 86.44 80 LYS A CA 1
ATOM 652 C C . LYS A 1 80 ? -18.754 5.035 7.681 1.00 86.44 80 LYS A C 1
ATOM 654 O O . LYS A 1 80 ? -18.676 5.782 6.713 1.00 86.44 80 LYS A O 1
ATOM 659 N N . GLU A 1 81 ? -18.522 5.421 8.929 1.00 84.81 81 GLU A N 1
ATOM 660 C CA . GLU A 1 81 ? -18.100 6.774 9.282 1.00 84.81 81 GLU A CA 1
ATOM 661 C C . GLU A 1 81 ? -16.713 7.095 8.702 1.00 84.81 81 GLU A C 1
ATOM 663 O O . GLU A 1 81 ? -16.508 8.155 8.116 1.00 84.81 81 GLU A O 1
ATOM 668 N N . THR A 1 82 ? -15.770 6.150 8.779 1.00 86.12 82 THR A N 1
ATOM 669 C CA . THR A 1 82 ? -14.376 6.404 8.380 1.00 86.12 82 THR A CA 1
ATOM 670 C C . THR A 1 82 ? -14.148 6.388 6.863 1.00 86.12 82 THR A C 1
ATOM 672 O O . THR A 1 82 ? -13.327 7.147 6.339 1.00 86.12 82 THR A O 1
ATOM 675 N N . LEU A 1 83 ? -14.816 5.489 6.132 1.00 85.00 83 LEU A N 1
ATOM 676 C CA . LEU A 1 83 ? -14.660 5.358 4.677 1.00 85.00 83 LEU A CA 1
ATOM 677 C C . LEU A 1 83 ? -15.781 6.033 3.881 1.00 85.00 83 LEU A C 1
ATOM 679 O O . LEU A 1 83 ? -15.620 6.202 2.674 1.00 85.00 83 LEU A O 1
ATOM 683 N N . GLY A 1 84 ? -16.885 6.420 4.525 1.00 84.94 84 GLY A N 1
ATOM 684 C CA . GLY A 1 84 ? -18.063 7.009 3.880 1.00 84.94 84 GLY A CA 1
ATOM 685 C C . GLY A 1 84 ? -19.022 5.986 3.259 1.00 84.94 84 GLY A C 1
ATOM 686 O O . GLY A 1 84 ? -20.035 6.369 2.680 1.00 84.94 84 GLY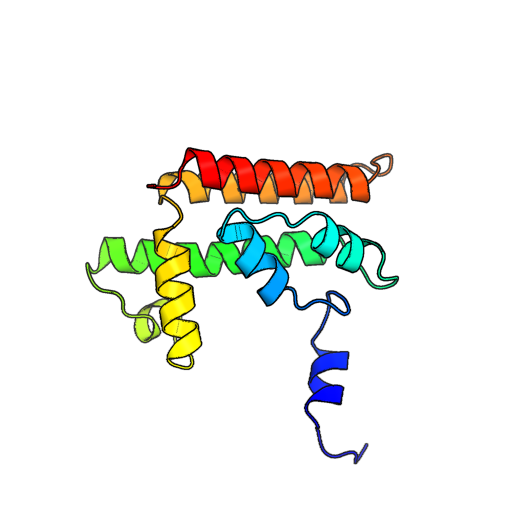 A O 1
ATOM 687 N N . TYR A 1 85 ? -18.729 4.687 3.367 1.00 86.62 85 TYR A N 1
ATOM 688 C CA . TYR A 1 85 ? -19.574 3.597 2.875 1.00 86.62 85 TYR A CA 1
ATOM 689 C C . TYR A 1 85 ? -19.373 2.325 3.707 1.00 86.62 85 TYR A C 1
ATOM 691 O O . TYR A 1 85 ? -18.357 2.160 4.380 1.00 86.62 85 TYR A O 1
ATOM 699 N N . ALA A 1 86 ? -20.341 1.410 3.647 1.00 86.44 86 ALA A N 1
ATOM 700 C CA . ALA A 1 86 ? -20.254 0.108 4.301 1.00 86.44 86 ALA A CA 1
ATOM 701 C C . ALA A 1 86 ? -19.891 -0.974 3.264 1.00 86.44 86 ALA A C 1
ATOM 703 O O . ALA A 1 86 ? -20.740 -1.309 2.435 1.00 86.44 86 ALA A O 1
ATOM 704 N N . PRO A 1 87 ? -18.653 -1.506 3.258 1.00 86.44 87 PRO A N 1
ATOM 705 C CA . PRO A 1 87 ? -18.309 -2.639 2.405 1.00 86.44 87 PRO A CA 1
ATOM 706 C C . PRO A 1 87 ? -19.018 -3.926 2.864 1.00 86.44 87 PRO A C 1
ATOM 708 O O . PRO A 1 87 ? -19.505 -3.992 3.997 1.00 86.44 87 PRO A O 1
ATOM 711 N N . PRO A 1 88 ? -19.035 -4.981 2.025 1.00 88.25 88 PRO A N 1
ATOM 712 C CA . PRO A 1 88 ? -19.535 -6.294 2.419 1.00 88.25 88 PRO A CA 1
ATOM 713 C C . PRO A 1 88 ? -18.858 -6.814 3.703 1.00 88.25 88 PRO A C 1
ATOM 715 O O . PRO A 1 88 ? -17.669 -6.546 3.906 1.00 88.25 88 PRO A O 1
ATOM 718 N N . PRO A 1 89 ? -19.553 -7.609 4.543 1.00 86.75 89 PRO A N 1
ATOM 719 C CA . PRO A 1 89 ? -19.037 -8.038 5.848 1.00 86.75 89 PRO A CA 1
ATOM 720 C C . PRO A 1 89 ? -17.661 -8.711 5.796 1.00 86.75 89 PRO A C 1
ATOM 722 O O . PRO A 1 89 ? -16.803 -8.430 6.631 1.00 86.75 89 PRO A O 1
ATOM 725 N N . ASN A 1 90 ? -17.421 -9.550 4.785 1.00 87.25 90 ASN A N 1
ATOM 726 C CA . ASN A 1 90 ? -16.141 -10.241 4.607 1.00 87.25 90 ASN A CA 1
ATOM 727 C C . ASN A 1 90 ? -14.989 -9.245 4.394 1.00 87.25 90 ASN A C 1
ATOM 729 O O . ASN A 1 90 ? -13.964 -9.332 5.065 1.00 87.25 90 ASN A O 1
ATOM 733 N N . VAL A 1 91 ? -15.200 -8.243 3.534 1.00 86.75 91 VAL A N 1
ATOM 734 C CA . VAL A 1 91 ? -14.219 -7.185 3.242 1.00 86.75 91 VAL A CA 1
ATOM 735 C C . VAL A 1 91 ? -14.015 -6.280 4.458 1.00 86.75 91 VAL A C 1
ATOM 737 O O . VAL A 1 91 ? -12.890 -5.903 4.772 1.00 86.75 91 VAL A O 1
ATOM 740 N N . ALA A 1 92 ? -15.084 -5.951 5.188 1.00 87.81 92 ALA A N 1
ATOM 741 C CA . ALA A 1 92 ? -14.989 -5.147 6.406 1.00 87.81 92 ALA A CA 1
ATOM 742 C C . ALA A 1 92 ? -14.137 -5.833 7.490 1.00 87.81 92 ALA A C 1
ATOM 744 O O . ALA A 1 92 ? -13.297 -5.188 8.122 1.00 87.81 92 ALA A O 1
ATOM 745 N N . ASN A 1 93 ? -14.332 -7.141 7.683 1.00 89.31 93 ASN A N 1
ATOM 746 C CA . ASN A 1 93 ? -13.563 -7.942 8.634 1.00 89.31 93 ASN A CA 1
ATOM 747 C C . ASN A 1 93 ? -12.088 -8.046 8.230 1.00 89.31 93 ASN A C 1
ATOM 749 O O . ASN A 1 93 ? -11.210 -7.926 9.086 1.00 89.31 93 ASN A O 1
ATOM 753 N N . GLU A 1 94 ? -11.819 -8.214 6.936 1.00 89.81 94 GLU A N 1
ATOM 754 C CA . GLU A 1 94 ? -10.464 -8.219 6.389 1.00 89.81 94 GLU A CA 1
ATOM 755 C C . GLU A 1 94 ? -9.755 -6.885 6.647 1.00 89.81 94 GLU A C 1
ATOM 757 O O . GLU A 1 94 ? -8.702 -6.847 7.282 1.00 89.81 94 GLU A O 1
ATOM 762 N N . LEU A 1 95 ? -10.385 -5.770 6.272 1.00 90.19 95 LEU A N 1
ATOM 763 C CA . LEU A 1 95 ? -9.849 -4.426 6.491 1.00 90.19 95 LEU A CA 1
ATOM 764 C C . LEU A 1 95 ? -9.585 -4.135 7.971 1.00 90.19 95 LEU A C 1
ATOM 766 O O . LEU A 1 95 ? -8.587 -3.494 8.303 1.00 90.19 95 LEU A O 1
ATOM 770 N N . LYS A 1 96 ? -10.455 -4.619 8.865 1.00 90.25 96 LYS A N 1
ATOM 771 C CA . LYS A 1 96 ? -10.254 -4.516 10.314 1.00 90.25 96 LYS A CA 1
ATOM 772 C C . LYS A 1 96 ? -9.009 -5.279 10.763 1.00 90.25 96 LYS A C 1
ATOM 774 O O . LYS A 1 96 ? -8.236 -4.759 11.562 1.00 90.25 96 LYS A O 1
ATOM 779 N N . ARG A 1 97 ? -8.806 -6.502 10.264 1.00 90.69 97 ARG A N 1
ATOM 780 C CA . ARG A 1 97 ? -7.615 -7.305 10.578 1.00 90.69 97 ARG A CA 1
ATOM 781 C C . ARG A 1 97 ? -6.350 -6.615 10.072 1.00 90.69 97 ARG A C 1
ATOM 783 O O . ARG A 1 97 ? -5.405 -6.430 10.833 1.00 90.69 97 ARG A O 1
ATOM 790 N N . GLN A 1 98 ? -6.364 -6.192 8.813 1.00 90.88 98 GLN A N 1
ATOM 791 C CA . GLN A 1 98 ? -5.238 -5.553 8.139 1.00 90.88 98 GLN A CA 1
ATOM 792 C C . GLN A 1 98 ? -4.829 -4.232 8.788 1.00 90.88 98 GLN A C 1
ATOM 794 O O . GLN A 1 98 ? -3.645 -4.003 9.026 1.00 90.88 98 GLN A O 1
ATOM 799 N N . CYS A 1 99 ? -5.789 -3.363 9.122 1.00 89.19 99 CYS A N 1
ATOM 800 C CA . CYS A 1 99 ? -5.452 -2.054 9.675 1.00 89.19 99 CYS A CA 1
ATOM 801 C C . CYS A 1 99 ? -4.811 -2.159 11.064 1.00 89.19 99 CYS A C 1
ATOM 803 O O . CYS A 1 99 ? -3.958 -1.337 11.392 1.00 89.19 99 CYS A O 1
ATOM 805 N N . LEU A 1 100 ? -5.180 -3.183 11.845 1.00 88.25 100 LEU A N 1
ATOM 806 C CA . LEU A 1 100 ? -4.639 -3.466 13.177 1.00 88.25 100 LEU A CA 1
ATOM 807 C C . LEU A 1 100 ? -3.300 -4.220 13.150 1.00 88.25 100 LEU A C 1
ATOM 809 O O . LEU A 1 100 ? -2.585 -4.195 14.152 1.00 88.25 100 LEU A O 1
ATOM 813 N N . ALA A 1 101 ? -2.950 -4.863 12.032 1.00 86.69 101 ALA A N 1
ATOM 814 C CA . ALA A 1 101 ? -1.679 -5.571 11.864 1.00 86.69 101 ALA A CA 1
ATOM 815 C C . ALA A 1 101 ? -0.466 -4.623 11.803 1.00 86.69 101 ALA A C 1
ATOM 817 O O . ALA A 1 101 ? 0.661 -5.036 12.077 1.00 86.69 101 ALA A O 1
ATOM 818 N N . VAL A 1 102 ? -0.696 -3.347 11.473 1.00 85.25 102 VAL A N 1
ATOM 819 C CA . VAL A 1 102 ? 0.338 -2.322 11.298 1.00 85.25 102 VAL A CA 1
ATOM 820 C C . VAL A 1 102 ? 0.225 -1.268 12.399 1.00 85.25 102 VAL A C 1
ATOM 822 O O . VAL A 1 102 ? -0.831 -0.676 12.617 1.00 85.25 102 VAL A O 1
ATOM 825 N N . ASN A 1 103 ? 1.327 -0.984 13.095 1.00 85.62 103 ASN A N 1
ATOM 826 C CA . ASN A 1 103 ? 1.367 0.082 14.097 1.00 85.62 103 ASN A CA 1
ATOM 827 C C . ASN A 1 103 ? 1.190 1.473 13.453 1.00 85.62 103 ASN A C 1
ATOM 829 O O . ASN A 1 103 ? 1.743 1.750 12.392 1.00 85.62 103 ASN A O 1
ATOM 833 N N . LEU A 1 104 ? 0.508 2.400 14.141 1.00 84.62 104 LEU A N 1
ATOM 834 C CA . LEU A 1 104 ? 0.323 3.785 13.689 1.00 84.62 104 LEU A CA 1
ATOM 835 C C . LEU A 1 104 ? 1.648 4.471 13.311 1.00 84.62 104 LEU A C 1
ATOM 837 O O . LEU A 1 104 ? 1.703 5.181 12.312 1.00 84.62 104 LEU A O 1
ATOM 841 N N . LYS A 1 105 ? 2.718 4.240 14.088 1.00 85.81 105 LYS A N 1
ATOM 842 C CA . LYS A 1 105 ? 4.045 4.816 13.805 1.00 85.81 105 LYS A CA 1
ATOM 843 C C . LYS A 1 105 ? 4.633 4.307 12.482 1.00 85.81 105 LYS A C 1
ATOM 845 O O . LYS A 1 105 ? 5.235 5.092 11.756 1.00 85.81 105 LYS A O 1
ATOM 850 N N . ALA A 1 106 ? 4.388 3.041 12.143 1.00 90.38 106 ALA A N 1
ATOM 851 C CA . ALA A 1 106 ? 4.909 2.418 10.931 1.00 90.38 106 ALA A CA 1
ATOM 852 C C . ALA A 1 106 ? 4.299 3.008 9.655 1.00 90.38 106 ALA A C 1
ATOM 854 O O . ALA A 1 106 ? 4.997 3.119 8.655 1.00 90.38 106 ALA A O 1
ATOM 855 N N . TYR A 1 107 ? 3.042 3.472 9.684 1.00 92.75 107 TYR A N 1
ATOM 856 C CA . TYR A 1 107 ? 2.422 4.104 8.510 1.00 92.75 107 TYR A CA 1
ATOM 857 C C . TYR A 1 107 ? 3.214 5.307 7.995 1.00 92.75 107 TYR A C 1
ATOM 859 O O . TYR A 1 107 ? 3.333 5.482 6.786 1.00 92.75 107 TYR A O 1
ATOM 867 N N . ARG A 1 108 ? 3.801 6.116 8.887 1.00 92.62 108 ARG A N 1
ATOM 868 C CA . ARG A 1 108 ? 4.650 7.241 8.469 1.00 92.62 108 ARG A CA 1
ATOM 869 C C . ARG A 1 108 ? 5.857 6.755 7.669 1.00 92.62 108 ARG A C 1
ATOM 871 O O . ARG A 1 108 ? 6.171 7.333 6.631 1.00 92.62 108 ARG A O 1
ATOM 878 N N . GLU A 1 109 ? 6.529 5.717 8.152 1.00 94.12 109 GLU A N 1
ATOM 879 C CA . GLU A 1 109 ? 7.701 5.159 7.479 1.00 94.12 109 GLU A CA 1
ATOM 880 C C . GLU A 1 109 ? 7.310 4.493 6.152 1.00 94.12 109 GLU A C 1
ATOM 882 O O . GLU A 1 109 ? 7.977 4.714 5.146 1.00 94.12 109 GLU A O 1
ATOM 887 N N . ILE A 1 110 ? 6.173 3.788 6.116 1.00 95.44 110 ILE A N 1
ATOM 888 C CA . ILE A 1 110 ? 5.602 3.184 4.902 1.00 95.44 110 ILE A CA 1
ATOM 889 C C . ILE A 1 110 ? 5.336 4.247 3.834 1.00 95.44 110 ILE A C 1
ATOM 891 O O . ILE A 1 110 ? 5.818 4.118 2.712 1.00 95.44 110 ILE A O 1
ATOM 895 N N . PHE A 1 111 ? 4.611 5.320 4.168 1.00 96.56 111 PHE A N 1
ATOM 896 C CA . PHE A 1 111 ? 4.334 6.392 3.207 1.00 96.56 111 PHE A CA 1
ATOM 897 C C . PHE A 1 111 ? 5.608 7.102 2.751 1.00 96.56 111 PHE A C 1
ATOM 899 O O . PHE A 1 111 ? 5.718 7.463 1.584 1.00 96.56 111 PHE A O 1
ATOM 906 N N . THR A 1 112 ? 6.587 7.268 3.643 1.00 96.19 112 THR A N 1
ATOM 907 C CA . THR A 1 112 ? 7.882 7.862 3.287 1.00 96.19 112 THR A CA 1
ATOM 908 C C . THR A 1 112 ? 8.621 6.983 2.277 1.00 96.19 112 THR A C 1
ATOM 910 O O . THR A 1 112 ? 9.061 7.485 1.246 1.00 96.19 112 THR A O 1
ATOM 913 N N . ALA A 1 113 ? 8.702 5.673 2.522 1.00 96.25 113 ALA A N 1
ATOM 914 C CA . ALA A 1 113 ? 9.335 4.727 1.610 1.00 96.25 113 ALA A CA 1
ATOM 915 C C . ALA A 1 113 ? 8.615 4.652 0.252 1.00 96.25 113 ALA A C 1
ATOM 917 O O . ALA A 1 113 ? 9.277 4.650 -0.783 1.00 96.25 113 ALA A O 1
ATOM 918 N N . LEU A 1 114 ? 7.277 4.660 0.236 1.00 96.56 114 LEU A N 1
ATOM 919 C CA . LEU A 1 114 ? 6.492 4.676 -1.004 1.00 96.56 114 LEU A CA 1
ATOM 920 C C . LEU A 1 114 ? 6.708 5.960 -1.817 1.00 96.56 114 LEU A C 1
ATOM 922 O O . LEU A 1 114 ? 6.914 5.881 -3.024 1.00 96.56 114 LEU A O 1
ATOM 926 N N . ASN A 1 115 ? 6.720 7.127 -1.167 1.00 96.62 115 ASN A N 1
ATOM 927 C CA . ASN A 1 115 ? 6.966 8.407 -1.838 1.00 96.62 115 ASN A CA 1
ATOM 928 C C . ASN A 1 115 ? 8.387 8.488 -2.415 1.00 96.62 115 ASN A C 1
ATOM 930 O O . ASN A 1 115 ? 8.572 8.985 -3.523 1.00 96.62 115 ASN A O 1
ATOM 934 N N . LEU A 1 116 ? 9.390 7.994 -1.678 1.00 96.19 116 LEU A N 1
ATOM 935 C CA . LEU A 1 116 ? 10.767 7.919 -2.171 1.00 96.19 116 LEU A CA 1
ATOM 936 C C . LEU A 1 116 ? 10.877 6.962 -3.361 1.00 96.19 116 LEU A C 1
ATOM 938 O O . LEU A 1 116 ? 11.487 7.315 -4.364 1.00 96.19 116 LEU A O 1
ATOM 942 N N . ALA A 1 117 ? 10.235 5.793 -3.293 1.00 95.94 117 ALA A N 1
ATOM 943 C CA . ALA A 1 117 ? 10.198 4.856 -4.412 1.00 95.94 117 ALA A CA 1
ATOM 944 C C . ALA A 1 117 ? 9.547 5.478 -5.658 1.00 95.94 117 ALA A C 1
ATOM 946 O O . ALA A 1 117 ? 10.082 5.359 -6.757 1.00 95.94 117 ALA A O 1
ATOM 947 N N . GLU A 1 118 ? 8.423 6.186 -5.497 1.00 94.75 118 GLU A N 1
ATOM 948 C CA . GLU A 1 118 ? 7.773 6.899 -6.600 1.00 94.75 118 GLU A CA 1
ATOM 949 C C . GLU A 1 118 ? 8.677 7.992 -7.194 1.00 94.75 118 GLU A C 1
ATOM 951 O O . GLU A 1 118 ? 8.739 8.144 -8.415 1.00 94.75 118 GLU A O 1
ATOM 956 N N . PHE A 1 119 ? 9.388 8.744 -6.350 1.00 95.75 119 PHE A N 1
ATOM 957 C CA . PHE A 1 119 ? 10.326 9.779 -6.786 1.00 95.75 119 PHE A CA 1
ATOM 958 C C . PHE A 1 119 ? 11.485 9.201 -7.611 1.00 95.75 119 PHE A C 1
ATOM 960 O O . PHE A 1 119 ? 11.761 9.695 -8.706 1.00 95.75 119 PHE A O 1
ATOM 967 N N . GLU A 1 120 ? 12.123 8.133 -7.129 1.00 95.19 120 GLU A N 1
ATOM 968 C CA . GLU A 1 120 ? 13.220 7.458 -7.834 1.00 95.19 120 GLU A CA 1
ATOM 969 C C . GLU A 1 120 ? 12.756 6.892 -9.182 1.00 95.19 120 GLU A C 1
ATOM 971 O O . GLU A 1 120 ? 13.399 7.120 -10.207 1.00 95.19 120 GLU A O 1
ATOM 976 N N . LEU A 1 121 ? 11.583 6.246 -9.224 1.00 93.44 121 LEU A N 1
ATOM 977 C CA . LEU A 1 121 ? 11.012 5.705 -10.465 1.00 93.44 121 LEU A CA 1
ATOM 978 C C . LEU A 1 121 ? 10.715 6.782 -11.520 1.00 93.44 121 LEU A C 1
ATOM 980 O O . LEU A 1 121 ? 10.720 6.485 -12.718 1.00 93.44 121 LEU A O 1
ATOM 984 N N . LYS A 1 122 ? 10.427 8.018 -11.091 1.00 92.31 122 LYS A N 1
ATOM 985 C CA . LYS A 1 122 ? 10.134 9.150 -11.983 1.00 92.31 122 LYS A CA 1
ATOM 986 C C . LYS A 1 122 ? 11.380 9.892 -12.451 1.00 92.31 122 LYS A C 1
ATOM 988 O O . LYS A 1 122 ? 11.355 10.458 -13.540 1.00 92.31 122 LYS A O 1
ATOM 993 N N . THR A 1 123 ? 12.428 9.942 -11.634 1.00 92.44 123 THR A N 1
ATOM 994 C CA . THR A 1 123 ? 13.592 10.809 -11.885 1.00 92.44 123 THR A CA 1
ATOM 995 C C . THR A 1 123 ? 14.811 10.058 -12.407 1.00 92.44 123 THR A C 1
ATOM 997 O O . THR A 1 123 ? 15.615 10.649 -13.127 1.00 92.44 123 THR A O 1
ATOM 1000 N N . ASN A 1 124 ? 14.943 8.763 -12.114 1.00 90.50 124 ASN A N 1
ATOM 1001 C CA . ASN A 1 124 ? 16.111 7.978 -12.488 1.00 90.50 124 ASN A CA 1
ATOM 1002 C C . ASN A 1 124 ? 15.837 7.094 -13.716 1.00 90.50 124 ASN A C 1
ATOM 1004 O O . ASN A 1 124 ? 15.263 6.009 -13.621 1.00 90.50 124 ASN A O 1
ATOM 1008 N N . SER A 1 125 ? 16.266 7.556 -14.892 1.00 81.62 125 SER A N 1
ATOM 1009 C CA . SER A 1 125 ? 16.065 6.849 -16.165 1.00 81.62 125 SER A CA 1
ATOM 1010 C C . SER A 1 125 ? 16.996 5.651 -16.380 1.00 81.62 125 SER A C 1
ATOM 1012 O O . SER A 1 125 ? 16.677 4.791 -17.198 1.00 81.62 125 SER A O 1
ATOM 1014 N N . ALA A 1 126 ? 18.118 5.570 -15.658 1.00 88.19 126 ALA A N 1
ATOM 1015 C CA . ALA A 1 126 ? 19.082 4.468 -15.755 1.00 88.19 126 ALA A CA 1
ATOM 1016 C C . ALA A 1 126 ? 18.766 3.302 -14.799 1.00 88.19 126 ALA A C 1
ATOM 1018 O O . ALA A 1 126 ? 19.500 2.316 -14.746 1.00 88.19 126 ALA A O 1
ATOM 1019 N N . LEU A 1 127 ? 17.695 3.427 -14.017 1.00 90.50 127 LEU A N 1
ATOM 1020 C CA . LEU A 1 127 ? 17.297 2.463 -13.006 1.00 90.50 127 LEU A CA 1
ATOM 1021 C C . LEU A 1 127 ? 16.716 1.195 -13.642 1.00 90.50 127 LEU A C 1
ATOM 1023 O O . LEU A 1 127 ? 15.779 1.266 -14.440 1.00 90.50 127 LEU A O 1
ATOM 1027 N N . ASP A 1 128 ? 17.189 0.024 -13.208 1.00 91.75 128 ASP A N 1
ATOM 1028 C CA . ASP A 1 128 ? 16.434 -1.218 -13.390 1.00 91.75 128 ASP A CA 1
ATOM 1029 C C . ASP A 1 128 ? 15.197 -1.174 -12.483 1.00 91.75 128 ASP A C 1
ATOM 1031 O O . ASP A 1 128 ? 15.231 -1.542 -11.303 1.00 91.75 128 ASP A O 1
ATOM 1035 N N . LYS A 1 129 ? 14.099 -0.670 -13.050 1.00 91.06 129 LYS A N 1
ATOM 1036 C CA . LYS A 1 129 ? 12.848 -0.416 -12.333 1.00 91.06 129 LYS A CA 1
ATOM 1037 C C . LYS A 1 129 ? 12.271 -1.674 -11.702 1.00 91.06 129 LYS A C 1
ATOM 1039 O O . LYS A 1 129 ? 11.729 -1.589 -10.605 1.00 91.06 129 LYS A O 1
ATOM 1044 N N . LYS A 1 130 ? 12.404 -2.835 -12.352 1.00 91.19 130 LYS A N 1
ATOM 1045 C CA . LYS A 1 130 ? 11.837 -4.097 -11.859 1.00 91.19 130 LYS A CA 1
ATOM 1046 C C . LYS A 1 130 ? 12.569 -4.561 -10.606 1.00 91.19 130 LYS A C 1
ATOM 1048 O O . LYS A 1 130 ? 11.935 -4.812 -9.581 1.00 91.19 130 LYS A O 1
ATOM 1053 N N . THR A 1 131 ? 13.898 -4.614 -10.669 1.00 92.69 131 THR A N 1
ATOM 1054 C CA . THR A 1 131 ? 14.737 -5.004 -9.527 1.00 92.69 131 THR A CA 1
ATOM 1055 C C . THR A 1 131 ? 14.606 -4.007 -8.377 1.00 92.69 131 THR A C 1
ATOM 1057 O O . THR A 1 131 ? 14.459 -4.404 -7.218 1.00 92.69 131 THR A O 1
ATOM 1060 N N . PHE A 1 132 ? 14.596 -2.709 -8.690 1.00 95.06 132 PHE A N 1
ATOM 1061 C CA . PHE A 1 132 ? 14.366 -1.660 -7.703 1.00 95.06 132 PHE A CA 1
ATOM 1062 C C . PHE A 1 132 ? 13.014 -1.822 -7.007 1.00 95.06 132 PHE A C 1
ATOM 1064 O O . PHE A 1 132 ? 12.949 -1.839 -5.778 1.00 95.06 132 PHE A O 1
ATOM 1071 N N . LEU A 1 133 ? 11.941 -2.000 -7.778 1.00 94.25 133 LEU A N 1
ATOM 1072 C CA . LEU A 1 133 ? 10.596 -2.122 -7.239 1.00 94.25 133 LEU A CA 1
ATOM 1073 C C . LEU A 1 133 ? 10.455 -3.359 -6.346 1.00 94.25 133 LEU A C 1
ATOM 1075 O O . LEU A 1 133 ? 9.900 -3.246 -5.254 1.00 94.25 133 LEU A O 1
ATOM 1079 N N . LEU A 1 134 ? 11.013 -4.506 -6.748 1.00 95.12 134 LEU A N 1
ATOM 1080 C CA . LEU A 1 134 ? 11.054 -5.700 -5.901 1.00 95.12 134 LEU A CA 1
ATOM 1081 C C . LEU A 1 134 ? 11.758 -5.412 -4.568 1.00 95.12 134 LEU A C 1
ATOM 1083 O O . LEU A 1 134 ? 11.243 -5.770 -3.509 1.00 95.12 134 LEU A O 1
ATOM 1087 N N . SER A 1 135 ? 12.910 -4.738 -4.610 1.00 95.69 135 SER A N 1
ATOM 1088 C CA . SER A 1 135 ? 13.654 -4.347 -3.409 1.00 95.69 135 SER A CA 1
ATOM 1089 C C . SER A 1 135 ? 12.823 -3.440 -2.495 1.00 95.69 135 SER A C 1
ATOM 1091 O O . SER A 1 135 ? 12.716 -3.701 -1.295 1.00 95.69 135 SER A O 1
ATOM 1093 N N . CYS A 1 136 ? 12.155 -2.426 -3.055 1.00 95.31 136 CYS A N 1
ATOM 1094 C CA . CYS A 1 136 ? 11.262 -1.542 -2.306 1.00 95.31 136 CYS A CA 1
ATOM 1095 C C . CYS A 1 136 ? 10.119 -2.310 -1.641 1.00 95.31 136 CYS A C 1
ATOM 1097 O O . CYS A 1 136 ? 9.846 -2.113 -0.458 1.00 95.31 136 CYS A O 1
ATOM 1099 N N . VAL A 1 137 ? 9.464 -3.203 -2.382 1.00 94.81 137 VAL A N 1
ATOM 1100 C CA . VAL A 1 137 ? 8.347 -4.007 -1.881 1.00 94.81 137 VAL A CA 1
ATOM 1101 C C . VAL A 1 137 ? 8.807 -4.935 -0.754 1.00 94.81 137 VAL A C 1
ATOM 1103 O O . VAL A 1 137 ? 8.202 -4.940 0.317 1.00 94.81 137 VAL A O 1
ATOM 1106 N N . LEU A 1 138 ? 9.903 -5.674 -0.931 1.00 96.06 138 LEU A N 1
ATOM 1107 C CA . LEU A 1 138 ? 10.447 -6.540 0.122 1.00 96.06 138 LEU A CA 1
ATOM 1108 C C . LEU A 1 138 ? 10.894 -5.731 1.351 1.00 96.06 138 LEU A C 1
ATOM 1110 O O . LEU A 1 138 ? 10.663 -6.140 2.491 1.00 96.06 138 LEU A O 1
ATOM 1114 N N . GLY A 1 139 ? 11.485 -4.553 1.133 1.00 95.50 139 GLY A N 1
ATOM 1115 C CA . GLY A 1 139 ? 11.850 -3.617 2.193 1.00 95.50 139 GLY A CA 1
ATOM 1116 C C . GLY A 1 139 ? 10.640 -3.137 2.998 1.00 95.50 139 GLY A C 1
ATOM 1117 O O . GLY A 1 139 ? 10.681 -3.140 4.230 1.00 95.50 139 GLY A O 1
ATOM 1118 N N . LEU A 1 140 ? 9.540 -2.795 2.322 1.00 94.69 140 LEU A N 1
ATOM 1119 C CA . LEU A 1 140 ? 8.274 -2.428 2.959 1.00 94.69 140 LEU A CA 1
ATOM 1120 C C . LEU A 1 140 ? 7.678 -3.592 3.756 1.00 94.69 140 LEU A C 1
ATOM 1122 O O . LEU A 1 140 ? 7.238 -3.388 4.886 1.00 94.69 140 LEU A O 1
ATOM 1126 N N . GLN A 1 141 ? 7.692 -4.812 3.213 1.00 94.06 141 GLN A N 1
ATOM 1127 C CA . GLN A 1 141 ? 7.189 -5.989 3.923 1.00 94.06 141 GLN A CA 1
ATOM 1128 C C . GLN A 1 141 ? 7.988 -6.252 5.209 1.00 94.06 141 GLN A C 1
ATOM 1130 O O . GLN A 1 141 ? 7.415 -6.497 6.270 1.00 94.06 141 GLN A O 1
ATOM 1135 N N . ASN A 1 142 ? 9.316 -6.123 5.148 1.00 93.19 142 ASN A N 1
ATOM 1136 C CA . ASN A 1 142 ? 10.186 -6.233 6.319 1.00 93.19 142 ASN A CA 1
ATOM 1137 C C . ASN A 1 142 ? 9.894 -5.131 7.355 1.00 93.19 142 ASN A C 1
ATOM 1139 O O . ASN A 1 142 ? 9.838 -5.393 8.556 1.00 93.19 142 ASN A O 1
ATOM 1143 N N . LEU A 1 143 ? 9.648 -3.899 6.902 1.00 91.94 143 LEU A N 1
ATOM 1144 C CA . LEU A 1 143 ? 9.266 -2.787 7.773 1.00 91.94 143 LEU A CA 1
ATOM 1145 C C . LEU A 1 143 ? 7.963 -3.077 8.528 1.00 91.94 143 LEU A C 1
ATOM 1147 O O . LEU A 1 143 ? 7.893 -2.822 9.734 1.00 91.94 143 LEU A O 1
ATOM 1151 N N . ILE A 1 144 ? 6.966 -3.651 7.849 1.00 90.50 144 ILE A N 1
ATOM 1152 C CA . ILE A 1 144 ? 5.727 -4.115 8.486 1.00 90.50 144 ILE A CA 1
ATOM 1153 C C . ILE A 1 144 ? 6.042 -5.194 9.520 1.00 90.50 144 ILE A C 1
ATOM 1155 O O . ILE A 1 144 ? 5.587 -5.070 10.651 1.00 90.50 144 ILE A O 1
ATOM 1159 N N . GLY A 1 145 ? 6.852 -6.200 9.173 1.00 89.62 145 GLY A N 1
ATOM 1160 C CA . GLY A 1 145 ? 7.234 -7.281 10.086 1.00 89.62 145 GLY A CA 1
ATOM 1161 C C . GLY A 1 145 ? 7.895 -6.778 11.371 1.00 89.62 145 GLY A C 1
ATOM 1162 O O . GLY A 1 145 ? 7.481 -7.152 12.462 1.00 89.62 145 GLY A O 1
ATOM 1163 N N . LYS A 1 146 ? 8.845 -5.842 11.267 1.00 87.62 146 LYS A N 1
ATOM 1164 C CA . LYS A 1 146 ? 9.517 -5.225 12.430 1.00 87.62 146 LYS A CA 1
ATOM 1165 C C . LYS A 1 146 ? 8.583 -4.426 13.338 1.00 87.62 146 LYS A C 1
ATOM 1167 O O . LYS A 1 146 ? 8.882 -4.240 14.514 1.00 87.62 146 LYS A O 1
ATOM 1172 N N . ASN A 1 147 ? 7.497 -3.899 12.780 1.00 81.12 147 ASN A N 1
ATOM 1173 C CA . ASN A 1 147 ? 6.532 -3.063 13.487 1.00 81.12 147 ASN A CA 1
ATOM 1174 C C . ASN A 1 147 ? 5.193 -3.772 13.735 1.00 81.12 147 ASN A C 1
ATOM 1176 O O . ASN A 1 147 ? 4.233 -3.124 14.180 1.00 81.12 147 ASN A O 1
ATOM 1180 N N . SER A 1 148 ? 5.111 -5.070 13.436 1.00 73.06 148 SER A N 1
ATOM 1181 C CA . SER A 1 148 ? 3.940 -5.874 13.740 1.00 73.06 148 SER A CA 1
ATOM 1182 C C . SER A 1 148 ? 3.891 -6.130 15.241 1.00 73.06 148 SER A C 1
ATOM 1184 O O . SER A 1 148 ? 4.912 -6.191 15.921 1.00 73.06 148 SER A O 1
ATOM 1186 N N . LYS A 1 149 ? 2.680 -6.213 15.787 1.00 57.75 149 LYS A N 1
ATOM 1187 C CA . LYS A 1 149 ? 2.464 -6.452 17.221 1.00 57.75 149 LYS A CA 1
ATOM 1188 C C . LYS A 1 149 ? 2.572 -7.932 17.616 1.00 57.75 149 LYS A C 1
ATOM 1190 O O . LYS A 1 149 ? 2.246 -8.250 18.759 1.00 57.75 149 LYS A O 1
ATOM 1195 N N . TYR A 1 150 ? 2.995 -8.795 16.694 1.00 43.59 150 TYR A N 1
ATOM 1196 C CA . TYR A 1 150 ? 3.111 -10.240 16.870 1.00 43.59 150 TYR A CA 1
ATOM 1197 C C . TYR A 1 150 ? 4.511 -10.707 16.499 1.00 43.59 150 TYR A C 1
ATOM 1199 O O . TYR A 1 150 ? 4.973 -10.310 15.406 1.00 43.59 150 TYR A O 1
#